Protein AF-I7B4G6-F1 (afdb_monomer_lite)

pLDDT: mean 86.79, std 15.41, range [40.34, 98.31]

Structure (mmCIF, N/CA/C/O backbone):
data_AF-I7B4G6-F1
#
_entry.id   AF-I7B4G6-F1
#
loop_
_atom_site.group_PDB
_atom_site.id
_atom_site.type_symbol
_atom_site.label_atom_id
_atom_site.label_alt_id
_atom_site.label_comp_id
_atom_site.label_asym_id
_atom_site.label_entity_id
_atom_site.label_seq_id
_atom_site.pdbx_PDB_ins_code
_atom_site.Cartn_x
_atom_site.Cartn_y
_atom_site.Cartn_z
_atom_site.occupancy
_atom_site.B_iso_or_equiv
_atom_site.auth_seq_id
_atom_site.auth_comp_id
_atom_site.auth_asym_id
_atom_site.auth_atom_id
_atom_site.pdbx_PDB_model_num
ATOM 1 N N . MET A 1 1 ? 43.834 -7.998 -25.496 1.00 51.09 1 MET A N 1
ATOM 2 C CA . MET A 1 1 ? 43.518 -8.932 -24.395 1.00 51.09 1 MET A CA 1
ATOM 3 C C . MET A 1 1 ? 42.014 -9.135 -24.392 1.00 51.09 1 MET A C 1
ATOM 5 O O . MET A 1 1 ? 41.287 -8.221 -24.027 1.00 51.09 1 MET A O 1
ATOM 9 N N . GLU A 1 2 ? 41.556 -10.266 -24.917 1.00 61.06 2 GLU A N 1
ATOM 10 C CA . GLU A 1 2 ? 40.135 -10.588 -25.064 1.00 61.06 2 GLU A CA 1
ATOM 11 C C . GLU A 1 2 ? 39.618 -11.137 -23.727 1.00 61.06 2 GLU A C 1
ATOM 13 O O . GLU A 1 2 ? 40.163 -12.101 -23.191 1.00 61.06 2 GLU A O 1
ATOM 18 N N . LYS A 1 3 ? 38.634 -10.467 -23.120 1.00 64.94 3 LYS A N 1
ATOM 19 C CA . LYS A 1 3 ? 38.059 -10.887 -21.835 1.00 64.94 3 LYS A CA 1
ATOM 20 C C . LYS A 1 3 ? 37.154 -12.093 -22.098 1.00 64.94 3 LYS A C 1
ATOM 22 O O . LYS A 1 3 ? 36.132 -11.941 -22.762 1.00 64.94 3 LYS A O 1
ATOM 27 N N . SER A 1 4 ? 37.504 -13.270 -21.580 1.00 73.25 4 SER A N 1
ATOM 28 C CA . SER A 1 4 ? 36.611 -14.429 -21.618 1.00 73.25 4 SER A CA 1
ATOM 29 C C . SER A 1 4 ? 35.365 -14.129 -20.777 1.00 73.25 4 SER A C 1
ATOM 31 O O . SER A 1 4 ? 35.434 -13.913 -19.567 1.00 73.25 4 SER A O 1
ATOM 33 N N . VAL A 1 5 ? 34.206 -14.050 -21.427 1.00 81.75 5 VAL A N 1
ATOM 34 C CA . VAL A 1 5 ? 32.925 -13.845 -20.742 1.00 81.75 5 VAL A CA 1
ATOM 35 C C . VAL A 1 5 ? 32.330 -15.215 -20.427 1.00 81.75 5 VAL A C 1
ATOM 37 O O . VAL A 1 5 ? 31.981 -15.975 -21.330 1.00 81.75 5 VAL A O 1
ATOM 40 N N . HIS A 1 6 ? 32.218 -15.544 -19.140 1.00 86.00 6 HIS A N 1
ATOM 41 C CA . HIS A 1 6 ? 31.545 -16.763 -18.689 1.00 86.00 6 HIS A CA 1
ATOM 42 C C . HIS A 1 6 ? 30.027 -16.667 -18.905 1.00 86.00 6 HIS A C 1
ATOM 44 O O . HIS A 1 6 ? 29.426 -15.613 -18.695 1.00 86.00 6 HIS A O 1
ATOM 50 N N . ARG A 1 7 ? 29.394 -17.779 -19.304 1.00 89.62 7 ARG A N 1
ATOM 51 C CA . ARG A 1 7 ? 27.935 -17.850 -19.489 1.00 89.62 7 ARG A CA 1
ATOM 52 C C . ARG A 1 7 ? 27.242 -18.113 -18.142 1.00 89.62 7 ARG A C 1
ATOM 54 O O . ARG A 1 7 ? 27.742 -18.939 -17.378 1.00 89.62 7 ARG A O 1
ATOM 61 N N . PRO A 1 8 ? 26.107 -17.451 -17.845 1.00 92.31 8 PRO A N 1
ATOM 62 C CA . PRO A 1 8 ? 25.358 -17.704 -16.616 1.00 92.31 8 PRO A CA 1
ATOM 63 C C . PRO A 1 8 ? 24.812 -19.139 -16.584 1.00 92.31 8 PRO A C 1
ATOM 65 O O . PRO A 1 8 ? 24.354 -19.654 -17.603 1.00 92.31 8 PRO A O 1
ATOM 68 N N . THR A 1 9 ? 24.836 -19.769 -15.406 1.00 95.12 9 THR A N 1
ATOM 69 C CA . THR A 1 9 ? 24.284 -21.120 -15.177 1.00 95.12 9 THR A CA 1
ATOM 70 C C . THR A 1 9 ? 22.764 -21.121 -15.011 1.00 95.12 9 THR A C 1
ATOM 72 O O . THR A 1 9 ? 22.124 -22.143 -15.236 1.00 95.12 9 THR A O 1
ATOM 75 N N . ALA A 1 10 ? 22.182 -19.978 -14.641 1.00 93.50 10 ALA A N 1
ATOM 76 C CA . ALA A 1 10 ? 20.747 -19.742 -14.568 1.00 93.50 10 ALA A CA 1
ATOM 77 C C . ALA A 1 10 ? 20.450 -18.241 -14.697 1.00 93.50 10 ALA A C 1
ATOM 79 O O . ALA A 1 10 ? 21.280 -17.400 -14.348 1.00 93.50 10 ALA A O 1
ATOM 80 N N . TRP A 1 11 ? 19.253 -17.903 -15.171 1.00 92.44 11 TRP A N 1
ATOM 81 C CA . TRP A 1 11 ? 18.746 -16.533 -15.209 1.00 92.44 11 TRP A CA 1
ATOM 82 C C . TRP A 1 11 ? 17.232 -16.520 -15.012 1.00 92.44 11 TRP A C 1
ATOM 84 O O . TRP A 1 11 ? 16.536 -17.489 -15.311 1.00 92.44 11 TRP A O 1
ATOM 94 N N . HIS A 1 12 ? 16.718 -15.392 -14.533 1.00 91.69 12 HIS A N 1
ATOM 95 C CA . HIS A 1 12 ? 15.291 -15.119 -14.486 1.00 91.69 12 HIS A CA 1
ATOM 96 C C . HIS A 1 12 ? 15.057 -13.674 -14.916 1.00 91.69 12 HIS A C 1
ATOM 98 O O . HIS A 1 12 ? 15.711 -12.761 -14.413 1.00 91.69 12 HIS A O 1
ATOM 104 N N . VAL A 1 13 ? 14.134 -13.473 -15.854 1.00 93.06 13 VAL A N 1
ATOM 105 C CA . VAL A 1 13 ? 13.747 -12.150 -16.346 1.00 93.06 13 VAL A CA 1
ATOM 106 C C . VAL A 1 13 ? 12.333 -11.886 -15.867 1.00 93.06 13 VAL A C 1
ATOM 108 O O . VAL A 1 13 ? 11.425 -12.681 -16.099 1.00 93.06 13 VAL A O 1
ATOM 111 N N . THR A 1 14 ? 12.159 -10.779 -15.155 1.00 90.81 14 THR A N 1
ATOM 112 C CA . THR A 1 14 ? 10.849 -10.391 -14.636 1.00 90.81 14 THR A CA 1
ATOM 113 C C . THR A 1 14 ? 10.083 -9.591 -15.682 1.00 90.81 14 THR A C 1
ATOM 115 O O . THR A 1 14 ? 10.662 -8.802 -16.425 1.00 90.81 14 THR A O 1
ATOM 118 N N . HIS A 1 15 ? 8.765 -9.772 -15.712 1.00 92.62 15 HIS A N 1
ATOM 119 C CA . HIS A 1 15 ? 7.858 -9.053 -16.606 1.00 92.62 15 HIS A CA 1
ATOM 120 C C . HIS A 1 15 ? 6.761 -8.357 -15.794 1.00 92.62 15 HIS A C 1
ATOM 122 O O . HIS A 1 15 ? 5.574 -8.601 -15.987 1.00 92.62 15 HIS A O 1
ATOM 128 N N . TRP A 1 16 ? 7.163 -7.498 -14.850 1.00 93.00 16 TRP A N 1
ATOM 129 C CA . TRP A 1 16 ? 6.249 -6.816 -13.921 1.00 93.00 16 TRP A CA 1
ATOM 130 C C . TRP A 1 16 ? 5.126 -6.039 -14.614 1.00 93.00 16 TRP A C 1
ATOM 132 O O . TRP A 1 16 ? 4.006 -6.012 -14.111 1.00 9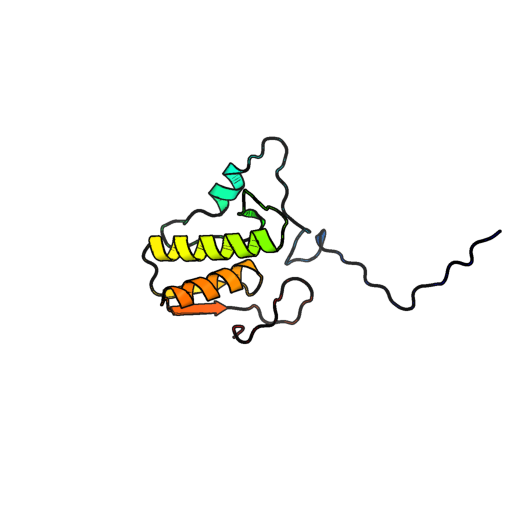3.00 16 TRP A O 1
ATOM 142 N N . SER A 1 17 ? 5.410 -5.445 -15.776 1.00 94.38 17 SER A N 1
ATOM 143 C CA . SER A 1 17 ? 4.437 -4.703 -16.588 1.00 94.38 17 SER A CA 1
ATOM 144 C C . SER A 1 17 ? 3.300 -5.573 -17.126 1.00 94.38 17 SER A C 1
ATOM 146 O O . SER A 1 17 ? 2.195 -5.078 -17.312 1.00 94.38 17 SER A O 1
ATOM 148 N N . CYS A 1 18 ? 3.560 -6.857 -17.374 1.00 92.50 18 CYS A N 1
ATOM 149 C CA . CYS A 1 18 ? 2.579 -7.805 -17.903 1.00 92.50 18 CYS A CA 1
ATOM 150 C C . CYS A 1 18 ? 2.038 -8.750 -16.826 1.00 92.50 18 CYS A C 1
ATOM 152 O O . CYS A 1 18 ? 1.179 -9.581 -17.114 1.00 92.50 18 CYS A O 1
ATOM 154 N N . ASP A 1 19 ? 2.532 -8.648 -15.591 1.00 89.06 19 ASP A N 1
ATOM 155 C CA . ASP A 1 19 ? 2.007 -9.432 -14.486 1.00 89.06 19 ASP A CA 1
ATOM 156 C C . ASP A 1 19 ? 0.624 -8.891 -14.083 1.00 89.06 19 ASP A C 1
ATOM 158 O O . ASP A 1 19 ? 0.533 -7.740 -13.643 1.00 89.06 19 ASP A O 1
ATOM 162 N N . PRO A 1 20 ? -0.452 -9.696 -14.165 1.00 89.12 20 PRO A N 1
ATOM 163 C CA . PRO A 1 20 ? -1.820 -9.233 -13.923 1.00 89.12 20 PRO A CA 1
ATOM 164 C C . PRO A 1 20 ? -2.080 -8.745 -12.489 1.00 89.12 20 PRO A C 1
ATOM 166 O O . PRO A 1 20 ? -3.133 -8.173 -12.222 1.00 89.12 20 PRO A O 1
ATOM 169 N N . PHE A 1 21 ? -1.150 -8.964 -11.553 1.00 84.56 21 PHE A N 1
ATOM 170 C CA . PHE A 1 21 ? -1.281 -8.556 -10.150 1.00 84.56 21 PHE A CA 1
ATOM 171 C C . PHE A 1 21 ? -0.325 -7.441 -9.740 1.00 84.56 21 PHE A C 1
ATOM 173 O O . PHE A 1 21 ? -0.342 -7.031 -8.580 1.00 84.56 21 PHE A O 1
ATOM 180 N N . SER A 1 22 ? 0.522 -6.981 -10.657 1.00 88.31 22 SER A N 1
ATOM 181 C CA . SER A 1 22 ?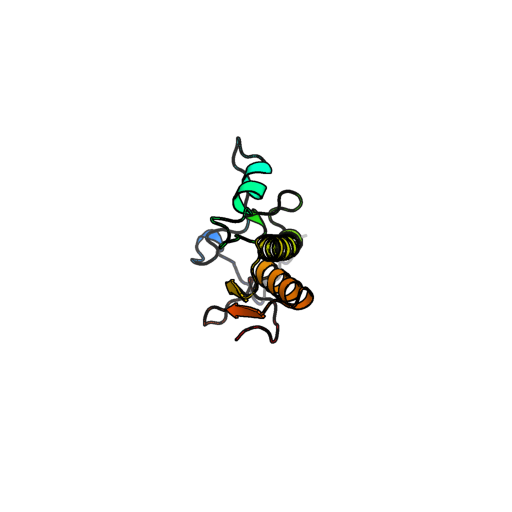 1.424 -5.854 -10.422 1.00 88.31 22 SER A CA 1
ATOM 182 C C . SER A 1 22 ? 1.215 -4.751 -11.453 1.00 88.31 22 SER A C 1
ATOM 184 O O . SER A 1 22 ? 1.221 -3.584 -11.076 1.00 88.31 22 SER A O 1
ATOM 186 N N . LEU A 1 23 ? 0.971 -5.110 -12.721 1.00 91.69 23 LEU A N 1
ATOM 187 C CA . LEU A 1 23 ? 0.702 -4.188 -13.833 1.00 91.69 23 LEU A CA 1
ATOM 188 C C . LEU A 1 23 ? 1.767 -3.082 -13.981 1.00 91.69 23 LEU A C 1
ATOM 190 O O . LEU A 1 23 ? 1.508 -2.010 -14.522 1.00 91.69 23 LEU A O 1
ATOM 194 N N . GLY A 1 24 ? 2.973 -3.330 -13.471 1.00 93.56 24 GLY A N 1
ATOM 195 C CA . GLY A 1 24 ? 4.000 -2.326 -13.236 1.00 93.56 24 GLY A CA 1
ATOM 196 C C . GLY A 1 24 ? 4.913 -2.705 -12.071 1.00 93.56 24 GLY A C 1
ATOM 197 O O . GLY A 1 24 ? 4.687 -3.696 -11.378 1.00 93.56 24 GLY A O 1
ATOM 198 N N . ALA A 1 25 ? 5.979 -1.926 -11.880 1.00 92.31 25 ALA A N 1
ATOM 199 C CA . ALA A 1 25 ? 6.945 -2.151 -10.805 1.00 92.31 25 ALA A CA 1
ATOM 200 C C . ALA A 1 25 ? 6.592 -1.354 -9.539 1.00 92.31 25 ALA A C 1
ATOM 202 O O . ALA A 1 25 ? 6.405 -1.931 -8.471 1.00 92.31 25 ALA A O 1
ATOM 203 N N . TYR A 1 26 ? 6.494 -0.031 -9.662 1.00 94.06 26 TYR A N 1
ATOM 204 C CA . TYR A 1 26 ? 6.215 0.889 -8.562 1.00 94.06 26 TYR A CA 1
ATOM 205 C C . TYR A 1 26 ? 5.543 2.158 -9.082 1.00 94.06 26 TYR A C 1
ATOM 207 O O . TYR A 1 26 ? 5.655 2.502 -10.261 1.00 94.06 26 TYR A O 1
ATOM 215 N N . SER A 1 27 ? 4.842 2.859 -8.196 1.00 95.06 27 SER A N 1
ATOM 216 C CA . SER A 1 27 ? 4.151 4.092 -8.538 1.00 95.06 27 SER A CA 1
ATOM 217 C C . SER A 1 27 ? 5.114 5.252 -8.804 1.00 95.06 27 SER A C 1
ATOM 219 O O . SER A 1 27 ? 6.135 5.432 -8.138 1.00 95.06 27 SER A O 1
ATOM 221 N N . ALA A 1 28 ? 4.722 6.117 -9.730 1.00 94.81 28 ALA A N 1
ATOM 222 C CA . ALA A 1 28 ? 5.358 7.401 -9.978 1.00 94.81 28 ALA A CA 1
ATOM 223 C C . ALA A 1 28 ? 4.277 8.479 -10.096 1.00 94.81 28 ALA A C 1
ATOM 225 O O . ALA A 1 28 ? 3.140 8.194 -10.472 1.00 94.81 28 ALA A O 1
ATOM 226 N N . LEU A 1 29 ? 4.629 9.720 -9.765 1.00 95.94 29 LEU A N 1
ATOM 227 C CA . LEU A 1 29 ? 3.769 10.855 -10.077 1.00 95.94 29 LEU A CA 1
ATOM 228 C C . LEU A 1 29 ? 4.010 11.252 -11.533 1.00 95.94 29 LEU A C 1
ATOM 230 O O . LEU A 1 29 ? 5.153 11.414 -11.954 1.00 95.94 29 LEU A O 1
ATOM 234 N N . LEU A 1 30 ? 2.927 11.405 -12.287 1.00 95.44 30 LEU A N 1
ATOM 235 C CA . LEU A 1 30 ? 2.975 11.976 -13.631 1.00 95.44 30 LEU A CA 1
ATOM 236 C C . LEU A 1 30 ? 3.235 13.492 -13.557 1.00 95.44 30 LEU A C 1
ATOM 238 O O . LEU A 1 30 ? 3.056 14.080 -12.485 1.00 95.44 30 LEU A O 1
ATOM 242 N N . PRO A 1 31 ? 3.624 14.150 -14.665 1.00 97.62 31 PRO A N 1
ATOM 243 C CA . PRO A 1 31 ? 3.692 15.609 -14.719 1.00 97.62 31 PRO A CA 1
ATOM 244 C C . PRO A 1 31 ? 2.401 16.258 -14.194 1.00 97.62 31 PRO A C 1
ATOM 246 O O . PRO A 1 31 ? 1.301 15.845 -14.554 1.00 97.62 31 PRO A O 1
ATOM 249 N N . GLY A 1 32 ? 2.537 17.242 -13.300 1.00 96.25 32 GLY A N 1
ATOM 250 C CA . GLY A 1 32 ? 1.410 17.860 -12.582 1.00 96.25 32 GLY A CA 1
ATOM 251 C C . GLY A 1 32 ? 0.942 17.100 -11.330 1.00 96.25 32 GLY A C 1
ATOM 252 O O . GLY A 1 32 ? 0.101 17.593 -10.582 1.00 96.25 32 GLY A O 1
ATOM 253 N N . GLY A 1 33 ? 1.491 15.916 -11.056 1.00 95.88 33 GLY A N 1
ATOM 254 C CA . GLY A 1 33 ? 1.243 15.166 -9.833 1.00 95.88 33 GLY A CA 1
ATOM 255 C C . GLY A 1 33 ? 1.951 15.770 -8.618 1.00 95.88 33 GLY A C 1
ATOM 256 O O . GLY A 1 33 ? 3.070 16.264 -8.720 1.00 95.88 33 GLY A O 1
ATOM 257 N N . SER A 1 34 ? 1.323 15.679 -7.444 1.00 97.00 34 SER A N 1
ATOM 258 C CA . SER A 1 34 ? 1.910 16.126 -6.179 1.00 97.00 34 SER A CA 1
ATOM 259 C C . SER A 1 34 ? 1.824 15.040 -5.099 1.00 97.00 34 SER A C 1
ATOM 261 O O . SER A 1 34 ? 0.993 14.129 -5.201 1.00 97.00 34 SER A O 1
ATOM 263 N N . PRO A 1 35 ? 2.631 15.134 -4.025 1.00 96.81 35 PRO A N 1
ATOM 264 C CA . PRO A 1 35 ? 2.513 14.238 -2.875 1.00 96.81 35 PRO A CA 1
ATOM 265 C C . PRO A 1 35 ? 1.112 14.230 -2.239 1.00 96.81 35 PRO A C 1
ATOM 267 O O . PRO A 1 35 ? 0.719 13.223 -1.655 1.00 96.81 35 PRO A O 1
ATOM 270 N N . LEU A 1 36 ? 0.318 15.297 -2.411 1.00 97.00 36 LEU A N 1
ATOM 271 C CA . LEU A 1 36 ? -1.064 15.350 -1.923 1.00 97.00 36 LEU A CA 1
ATOM 272 C C . LEU A 1 36 ? -1.959 14.292 -2.577 1.00 97.00 36 LEU A C 1
ATOM 274 O O . LEU A 1 36 ? -2.850 13.775 -1.913 1.00 97.00 36 LEU A O 1
ATOM 278 N N . HIS A 1 37 ? -1.706 13.912 -3.834 1.00 97.12 37 HIS A N 1
ATOM 279 C CA . HIS A 1 37 ? -2.459 12.836 -4.488 1.00 97.12 37 HIS A CA 1
ATOM 280 C C . HIS A 1 37 ? -2.233 11.482 -3.802 1.00 97.12 37 HIS A C 1
ATOM 282 O O . HIS A 1 37 ? -3.156 10.677 -3.703 1.00 97.12 37 HIS A O 1
ATOM 288 N N . ARG A 1 38 ? -1.025 11.249 -3.272 1.00 97.00 38 ARG A N 1
ATOM 289 C CA . ARG A 1 38 ? -0.698 10.041 -2.500 1.00 97.00 38 ARG A CA 1
ATOM 290 C C . ARG A 1 38 ? -1.431 10.046 -1.163 1.00 97.00 38 ARG A C 1
ATOM 292 O O . ARG A 1 38 ? -2.100 9.074 -0.826 1.00 97.00 38 ARG A O 1
ATOM 299 N N . SER A 1 39 ? -1.385 11.178 -0.458 1.00 96.12 39 SER A N 1
ATOM 300 C CA . SER A 1 39 ? -2.123 11.356 0.794 1.00 96.12 39 SER A CA 1
ATOM 301 C C . SER A 1 39 ? -3.632 11.188 0.603 1.00 96.12 39 SER A C 1
ATOM 303 O O . SER A 1 39 ? -4.274 10.548 1.432 1.00 96.12 39 SER A O 1
ATOM 305 N N . ALA A 1 40 ? -4.193 11.717 -0.490 1.00 96.38 40 ALA A N 1
ATOM 306 C CA . ALA A 1 40 ? -5.606 11.574 -0.831 1.00 96.38 40 ALA A CA 1
ATOM 307 C C . ALA A 1 40 ? -5.994 10.108 -1.074 1.00 96.38 40 ALA A C 1
ATOM 309 O O . ALA A 1 40 ? -7.001 9.651 -0.540 1.00 96.38 40 ALA A O 1
ATOM 310 N N . LEU A 1 41 ? -5.167 9.348 -1.803 1.00 96.19 41 LEU A N 1
ATOM 311 C CA . LEU A 1 41 ? -5.390 7.918 -2.041 1.00 96.19 41 LEU A CA 1
ATOM 312 C C . LEU A 1 41 ? -5.472 7.114 -0.732 1.00 96.19 41 LEU A C 1
ATOM 314 O O . LEU A 1 41 ? -6.246 6.166 -0.635 1.00 96.19 41 LEU A O 1
ATOM 318 N N . GLY A 1 42 ? -4.695 7.507 0.282 1.00 95.94 42 GLY A N 1
ATOM 319 C CA . GLY A 1 42 ? -4.665 6.852 1.588 1.00 95.94 42 GLY A CA 1
ATOM 320 C C . GLY A 1 42 ? -5.783 7.255 2.558 1.00 95.94 42 GLY A C 1
ATOM 321 O O . GLY A 1 42 ? -5.800 6.745 3.681 1.00 95.94 42 GLY A O 1
ATOM 322 N N . GLN A 1 43 ? -6.685 8.172 2.195 1.00 95.69 43 GLN A N 1
ATOM 323 C CA . GLN A 1 43 ? -7.748 8.637 3.093 1.00 95.69 43 GLN A CA 1
ATOM 324 C C . GLN A 1 43 ? -8.767 7.539 3.425 1.00 95.69 43 GLN A C 1
ATOM 326 O O . GLN A 1 43 ? -8.936 6.558 2.700 1.00 95.69 43 GLN A O 1
ATOM 331 N N . VAL A 1 44 ? -9.469 7.720 4.547 1.00 96.38 44 VAL A N 1
ATOM 332 C CA . VAL A 1 44 ? -10.574 6.839 4.932 1.00 96.38 44 VAL A CA 1
ATOM 333 C C . VAL A 1 44 ? -11.802 7.196 4.098 1.00 96.38 44 VAL A C 1
ATOM 335 O O . VAL A 1 44 ? -12.345 8.294 4.199 1.00 96.38 44 VAL A O 1
ATOM 338 N N . LEU A 1 45 ? -12.272 6.241 3.306 1.00 95.38 45 LEU A N 1
ATOM 339 C CA . LEU A 1 45 ? -13.448 6.363 2.458 1.00 95.38 45 LEU A CA 1
ATOM 340 C C . LEU A 1 45 ? -14.684 5.876 3.215 1.00 95.38 45 LEU A C 1
ATOM 342 O O . LEU A 1 45 ? -14.736 4.738 3.697 1.00 95.38 45 LEU A O 1
ATOM 346 N N . HIS A 1 46 ? -15.682 6.757 3.329 1.00 92.81 46 HIS A N 1
ATOM 347 C CA . HIS A 1 46 ? -16.976 6.497 3.978 1.00 92.81 46 HIS A CA 1
ATOM 348 C C . HIS A 1 46 ? -16.871 5.885 5.389 1.00 92.81 46 HIS A C 1
ATOM 350 O O . HIS A 1 46 ? -17.729 5.103 5.795 1.00 92.81 46 HIS A O 1
ATOM 356 N N . GLY A 1 47 ? -15.793 6.194 6.121 1.00 91.88 47 GLY A N 1
ATOM 357 C CA . GLY A 1 47 ? -15.534 5.651 7.459 1.00 91.88 47 GLY A CA 1
ATOM 358 C C . GLY A 1 47 ? -15.296 4.136 7.507 1.00 91.88 47 GLY A C 1
ATOM 359 O O . GLY A 1 47 ? -15.376 3.554 8.583 1.00 91.88 47 GLY A O 1
ATOM 360 N N . ARG A 1 48 ? -15.070 3.469 6.364 1.00 93.25 48 ARG A N 1
ATOM 361 C CA . ARG A 1 48 ? -15.058 1.994 6.283 1.00 93.25 48 ARG A CA 1
ATOM 362 C C . ARG A 1 48 ? -13.896 1.397 5.501 1.00 93.25 48 ARG A C 1
ATOM 364 O O . ARG A 1 48 ? -13.506 0.271 5.794 1.00 93.25 48 ARG A O 1
ATO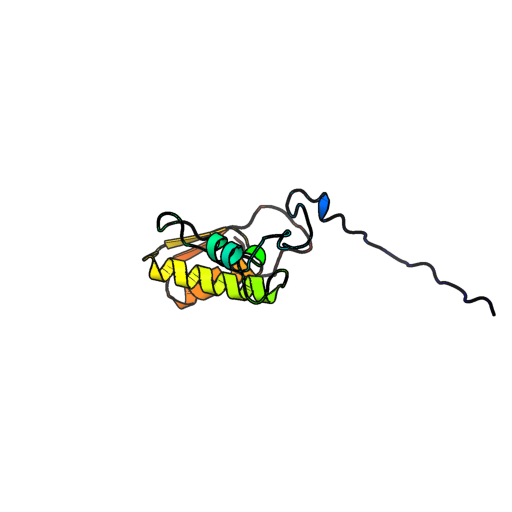M 371 N N . LEU A 1 49 ? -13.364 2.106 4.510 1.00 95.50 49 LEU A N 1
ATOM 372 C CA . LEU A 1 49 ? -12.308 1.598 3.636 1.00 95.50 49 LEU A CA 1
ATOM 373 C C . LEU A 1 49 ? -11.084 2.505 3.709 1.00 95.50 49 LEU A C 1
ATOM 375 O O . LEU A 1 49 ? -11.209 3.718 3.605 1.00 95.50 49 LEU A O 1
ATOM 379 N N . VAL A 1 50 ? -9.901 1.912 3.841 1.00 97.06 50 VAL A N 1
ATOM 380 C CA . VAL A 1 50 ? -8.622 2.621 3.754 1.00 97.06 50 VAL A CA 1
ATOM 381 C C . VAL A 1 50 ? -7.732 1.865 2.780 1.00 97.06 50 VAL A C 1
ATOM 383 O O . VAL A 1 50 ? -7.569 0.652 2.910 1.00 97.06 50 VAL A O 1
ATOM 386 N N . ILE A 1 51 ? -7.157 2.574 1.810 1.00 97.06 51 ILE A N 1
ATOM 387 C CA . ILE A 1 51 ? -6.157 2.010 0.900 1.00 97.06 51 ILE A CA 1
ATOM 388 C C . ILE A 1 51 ? -4.777 2.225 1.519 1.00 97.06 51 ILE A C 1
ATOM 390 O O . ILE A 1 51 ? -4.462 3.318 2.002 1.00 97.06 51 ILE A O 1
ATOM 394 N N . ALA A 1 52 ? -3.962 1.171 1.508 1.00 97.25 52 ALA A N 1
ATOM 395 C CA . ALA A 1 52 ? -2.612 1.195 2.048 1.00 97.25 52 ALA A CA 1
ATOM 396 C C . ALA A 1 52 ? -1.592 0.642 1.052 1.00 97.25 52 ALA A C 1
ATOM 398 O O . ALA A 1 52 ? -1.866 -0.330 0.346 1.00 97.25 52 ALA A O 1
ATOM 399 N N . GLY A 1 53 ? -0.397 1.226 1.027 1.00 97.12 53 GLY A N 1
ATOM 400 C CA . GLY A 1 53 ? 0.689 0.771 0.160 1.00 97.12 53 GLY A CA 1
ATOM 401 C C . GLY A 1 53 ? 1.708 1.855 -0.162 1.00 97.12 53 GLY A C 1
ATOM 402 O O . GLY A 1 53 ? 1.570 3.002 0.254 1.00 97.12 53 GLY A O 1
ATOM 403 N N . GLU A 1 54 ? 2.735 1.500 -0.941 1.00 97.12 54 GLU A N 1
ATOM 404 C CA . GLU A 1 54 ? 3.779 2.454 -1.359 1.00 97.12 54 GLU A CA 1
ATOM 405 C C . GLU A 1 54 ? 3.189 3.667 -2.092 1.00 97.12 54 GLU A C 1
ATOM 407 O O . GLU A 1 54 ? 3.634 4.794 -1.884 1.00 97.12 54 GLU A O 1
ATOM 412 N N . ALA A 1 55 ? 2.118 3.450 -2.863 1.00 97.12 55 ALA A N 1
ATOM 413 C CA . ALA A 1 55 ? 1.469 4.499 -3.633 1.00 97.12 55 ALA A CA 1
ATOM 414 C C . ALA A 1 55 ? 0.837 5.591 -2.753 1.00 97.12 55 ALA A C 1
ATOM 416 O O . ALA A 1 55 ? 0.767 6.745 -3.177 1.00 97.12 55 ALA A O 1
ATOM 417 N N . CYS A 1 56 ? 0.434 5.249 -1.527 1.00 97.69 56 CYS A N 1
ATOM 418 C CA . CYS A 1 56 ? -0.184 6.165 -0.570 1.00 97.69 56 CYS A CA 1
ATOM 419 C C . CYS A 1 56 ? 0.845 6.941 0.272 1.00 97.69 56 CYS A C 1
ATOM 421 O O . CYS A 1 56 ? 0.506 7.963 0.869 1.00 97.69 56 CYS A O 1
ATOM 423 N N . ASN A 1 57 ? 2.110 6.502 0.311 1.00 97.12 57 ASN A N 1
ATOM 424 C CA . ASN A 1 57 ? 3.128 7.147 1.134 1.00 97.12 57 ASN A CA 1
ATOM 425 C C . ASN A 1 57 ? 3.732 8.366 0.421 1.00 97.12 57 ASN A C 1
ATOM 427 O O . ASN A 1 57 ? 4.472 8.236 -0.553 1.00 97.12 57 ASN A O 1
ATOM 431 N N . ALA A 1 58 ? 3.442 9.564 0.926 1.00 96.19 58 ALA A N 1
ATOM 432 C CA . ALA A 1 58 ? 3.959 10.811 0.368 1.00 96.19 58 ALA A CA 1
ATOM 433 C C . ALA A 1 58 ? 5.474 11.013 0.583 1.00 96.19 58 ALA A C 1
ATOM 435 O O . ALA A 1 58 ? 6.114 11.675 -0.230 1.00 96.19 58 ALA A O 1
ATOM 436 N N . SER A 1 59 ? 6.044 10.456 1.656 1.00 95.56 59 SER A N 1
ATOM 437 C CA . SER A 1 59 ? 7.442 10.684 2.059 1.00 95.56 59 SER A CA 1
ATOM 438 C C . SER A 1 59 ? 8.412 9.637 1.512 1.00 95.56 59 SER A C 1
ATOM 440 O O . SER A 1 59 ? 9.579 9.942 1.290 1.00 95.56 59 SER A O 1
ATOM 442 N N . ALA A 1 60 ? 7.938 8.412 1.294 1.00 96.25 60 ALA A N 1
ATOM 443 C CA . ALA A 1 60 ? 8.726 7.290 0.791 1.00 96.25 60 ALA A CA 1
ATOM 444 C C . ALA A 1 60 ? 7.949 6.487 -0.274 1.00 96.25 60 ALA A C 1
ATOM 446 O O . ALA A 1 60 ? 7.678 5.298 -0.079 1.00 96.25 60 ALA A O 1
ATOM 447 N N . PRO A 1 61 ? 7.539 7.116 -1.390 1.00 95.75 61 PRO A N 1
ATOM 448 C CA . PRO A 1 61 ? 6.867 6.403 -2.471 1.00 95.75 61 PRO A CA 1
ATOM 449 C C . PRO A 1 61 ? 7.807 5.394 -3.140 1.00 95.75 61 PRO A C 1
ATOM 451 O O . PRO A 1 61 ? 9.024 5.549 -3.080 1.00 95.75 61 PRO A O 1
ATOM 454 N N . ALA A 1 62 ? 7.256 4.373 -3.799 1.00 95.50 62 ALA A N 1
ATOM 455 C CA . ALA A 1 62 ? 7.987 3.302 -4.487 1.00 95.50 62 ALA A CA 1
ATOM 456 C C . ALA A 1 62 ? 8.899 2.433 -3.595 1.00 95.50 62 ALA A C 1
ATOM 458 O O . ALA A 1 62 ? 9.581 1.536 -4.089 1.00 95.50 62 ALA A O 1
ATOM 459 N N . MET A 1 63 ? 8.908 2.659 -2.278 1.00 95.69 63 MET A N 1
ATOM 460 C CA . MET A 1 63 ? 9.801 1.985 -1.338 1.00 95.69 63 MET A CA 1
ATOM 461 C C . MET A 1 63 ? 9.053 0.978 -0.462 1.00 95.69 63 MET A C 1
ATOM 463 O O . MET A 1 63 ? 7.956 1.239 0.036 1.00 95.69 63 MET A O 1
ATOM 467 N N . THR A 1 64 ? 9.700 -0.153 -0.174 1.00 95.12 64 THR A N 1
ATOM 468 C CA . THR A 1 64 ? 9.156 -1.200 0.708 1.00 95.12 64 THR A CA 1
ATOM 469 C C . THR A 1 64 ? 8.848 -0.682 2.114 1.00 95.12 64 THR A C 1
ATOM 471 O O . THR A 1 64 ? 7.786 -0.973 2.665 1.00 95.12 64 THR A O 1
ATOM 474 N N . HIS A 1 65 ? 9.743 0.124 2.698 1.00 96.38 65 HIS A N 1
ATOM 475 C CA . HIS A 1 65 ? 9.501 0.725 4.013 1.00 96.38 65 HIS A CA 1
ATOM 476 C C . HIS A 1 65 ? 8.392 1.788 3.961 1.00 96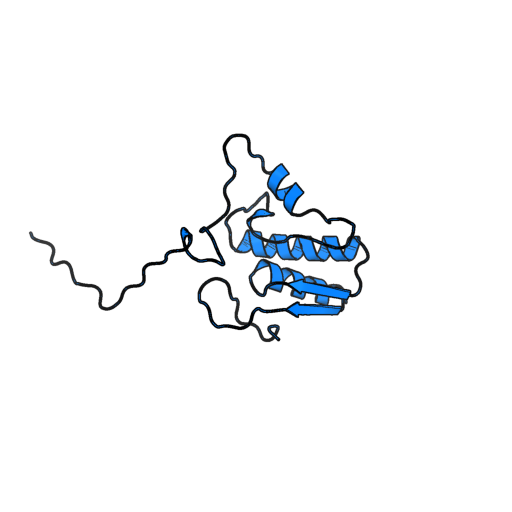.38 65 HIS A C 1
ATOM 478 O O . HIS A 1 65 ? 7.665 1.959 4.934 1.00 96.38 65 HIS A O 1
ATOM 484 N N . GLY A 1 66 ? 8.207 2.453 2.816 1.00 97.56 66 GLY A N 1
ATOM 485 C CA . GLY A 1 66 ? 7.077 3.345 2.579 1.00 97.56 66 GLY A CA 1
ATOM 486 C C . GLY A 1 66 ? 5.744 2.608 2.649 1.00 97.56 66 GLY A C 1
ATOM 487 O O . GLY A 1 66 ? 4.839 3.055 3.351 1.00 97.56 66 GLY A O 1
ATOM 488 N N . ALA A 1 67 ? 5.652 1.435 2.012 1.00 97.31 67 ALA A N 1
ATOM 489 C CA . ALA A 1 67 ? 4.483 0.562 2.118 1.00 97.31 67 ALA A CA 1
ATOM 490 C C . ALA A 1 67 ? 4.230 0.098 3.561 1.00 97.31 67 ALA A C 1
ATOM 492 O O . ALA A 1 67 ? 3.091 0.128 4.019 1.00 97.31 67 ALA A O 1
ATOM 493 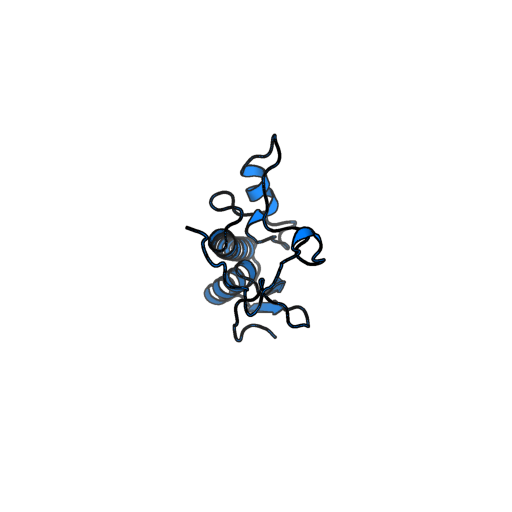N N . TRP A 1 68 ? 5.276 -0.307 4.289 1.00 97.31 68 TRP A N 1
ATOM 494 C CA . TRP A 1 68 ? 5.162 -0.688 5.701 1.00 97.31 68 TRP A CA 1
ATOM 495 C C . TRP A 1 68 ? 4.621 0.465 6.558 1.00 97.31 68 TRP A C 1
ATOM 497 O O . TRP A 1 68 ? 3.609 0.312 7.240 1.00 97.31 68 TRP A O 1
ATOM 507 N N . ASN A 1 69 ? 5.252 1.638 6.470 1.00 97.94 69 ASN A N 1
ATOM 508 C CA . ASN A 1 69 ? 4.856 2.828 7.222 1.00 97.94 69 ASN A CA 1
ATOM 509 C C . ASN A 1 69 ? 3.424 3.263 6.887 1.00 97.94 69 ASN A C 1
ATOM 511 O O . ASN A 1 69 ? 2.673 3.656 7.779 1.00 97.94 69 ASN A O 1
ATOM 515 N N . ASP A 1 70 ? 3.022 3.151 5.621 1.00 98.31 70 ASP A N 1
ATOM 516 C CA . ASP A 1 70 ? 1.658 3.464 5.205 1.00 98.31 70 ASP A CA 1
ATOM 517 C C . ASP A 1 70 ? 0.630 2.450 5.731 1.00 98.31 70 ASP A C 1
ATOM 519 O O . ASP A 1 70 ? -0.472 2.829 6.118 1.00 98.31 70 ASP A O 1
ATOM 523 N N . GLY A 1 71 ? 1.008 1.174 5.852 1.00 97.88 71 GLY A N 1
ATOM 524 C CA . GLY A 1 71 ? 0.202 0.165 6.538 1.00 97.88 71 GLY A CA 1
ATOM 525 C C . GLY A 1 71 ? -0.053 0.507 8.009 1.00 97.88 71 GLY A C 1
ATOM 526 O O . GLY A 1 71 ? -1.190 0.419 8.475 1.00 97.88 71 GLY A O 1
ATOM 527 N N . LEU A 1 72 ? 0.975 0.972 8.731 1.00 97.81 72 LEU A N 1
ATOM 528 C CA . LEU A 1 72 ? 0.815 1.458 10.109 1.00 97.81 72 LEU A CA 1
ATOM 529 C C . LEU A 1 72 ? -0.147 2.653 10.169 1.00 97.81 72 LEU A C 1
ATOM 531 O O . LEU A 1 72 ? -1.051 2.669 11.002 1.00 97.81 72 LEU A O 1
ATOM 535 N N . ARG A 1 73 ? 0.009 3.626 9.262 1.00 97.88 73 ARG A N 1
ATOM 536 C CA . ARG A 1 73 ? -0.897 4.781 9.143 1.00 97.88 73 ARG A CA 1
ATOM 537 C C . ARG A 1 73 ? -2.337 4.335 8.890 1.00 97.88 73 ARG A C 1
ATOM 539 O O . ARG A 1 73 ? -3.247 4.846 9.535 1.00 97.88 73 ARG A O 1
ATOM 546 N N . ALA A 1 74 ? -2.553 3.401 7.968 1.00 97.75 74 ALA A N 1
ATOM 547 C CA . ALA A 1 74 ? -3.884 2.918 7.626 1.00 97.75 74 ALA A CA 1
ATOM 548 C C . ALA A 1 74 ? -4.581 2.241 8.815 1.00 97.75 74 ALA A C 1
ATOM 550 O O . ALA A 1 74 ? -5.775 2.453 9.024 1.00 97.75 74 ALA A O 1
ATOM 551 N N . ALA A 1 75 ? -3.835 1.482 9.624 1.00 96.75 75 ALA A N 1
ATOM 552 C CA . ALA A 1 75 ? -4.349 0.903 10.860 1.00 96.75 75 ALA A CA 1
ATOM 553 C C . ALA A 1 75 ? -4.783 1.972 11.869 1.00 96.75 75 ALA A C 1
ATOM 555 O O . ALA A 1 75 ? -5.894 1.893 12.388 1.00 96.75 75 ALA A O 1
ATOM 556 N N . GLU A 1 76 ? -3.949 2.988 12.114 1.00 96.94 76 GLU A N 1
ATOM 557 C CA . GLU A 1 76 ? -4.323 4.095 13.008 1.00 96.94 76 GLU A CA 1
ATOM 558 C C . GLU A 1 76 ? -5.547 4.845 12.479 1.00 96.94 76 GLU A C 1
ATOM 560 O O . GLU A 1 76 ? -6.475 5.108 13.235 1.00 96.94 76 GLU A O 1
ATOM 565 N N . ALA A 1 77 ? -5.607 5.113 11.172 1.00 96.12 77 ALA A N 1
ATOM 566 C CA . ALA A 1 77 ? -6.747 5.786 10.558 1.00 96.12 77 ALA A CA 1
ATOM 567 C C . ALA A 1 77 ? -8.054 4.990 10.729 1.00 96.12 77 ALA A C 1
ATOM 569 O O . ALA A 1 77 ? -9.095 5.575 11.026 1.00 96.12 77 ALA A O 1
ATOM 570 N N . ALA A 1 78 ? -8.005 3.661 10.592 1.00 94.81 78 ALA A N 1
ATOM 571 C CA . ALA A 1 78 ? -9.156 2.793 10.831 1.00 94.81 78 ALA A CA 1
ATOM 572 C C . ALA A 1 78 ? -9.600 2.814 12.305 1.00 94.81 78 ALA A C 1
ATOM 574 O O . ALA A 1 78 ? -10.794 2.923 12.586 1.00 94.81 78 ALA A O 1
ATOM 575 N N . VAL A 1 79 ? -8.653 2.759 13.247 1.00 94.12 79 VAL A N 1
ATOM 576 C CA . VAL A 1 79 ? -8.946 2.831 14.689 1.00 94.12 79 VAL A CA 1
ATOM 577 C C . VAL A 1 79 ? -9.534 4.193 15.059 1.00 94.12 79 VAL A C 1
ATOM 579 O O . VAL A 1 79 ? -10.554 4.248 15.741 1.00 94.12 79 VAL A O 1
ATOM 582 N N . SER A 1 80 ? -8.960 5.291 14.560 1.00 94.38 80 SER A N 1
ATOM 583 C CA . SER A 1 80 ? -9.490 6.646 14.760 1.00 94.38 80 SER A CA 1
ATOM 584 C C . SER A 1 80 ? -10.882 6.836 14.152 1.00 94.38 80 SER A C 1
ATOM 586 O O . SER A 1 80 ? -11.670 7.616 14.677 1.00 94.38 80 SER A O 1
ATOM 588 N N . ALA A 1 81 ? -11.214 6.101 13.087 1.00 92.44 81 ALA A N 1
ATOM 589 C CA . ALA A 1 81 ? -12.559 6.065 12.513 1.00 92.44 81 ALA A CA 1
ATOM 590 C C . ALA A 1 81 ? -13.553 5.191 13.313 1.00 92.44 81 ALA A C 1
ATOM 592 O O . ALA A 1 81 ? -14.713 5.077 12.922 1.00 92.44 81 ALA A O 1
ATOM 593 N N . GLY A 1 82 ? -13.127 4.575 14.423 1.00 90.62 82 GLY A N 1
ATOM 594 C CA . GLY A 1 82 ? -13.976 3.764 15.301 1.00 90.62 82 GLY A CA 1
ATOM 595 C C . GLY A 1 82 ? -14.098 2.294 14.893 1.00 90.62 82 GLY A C 1
ATOM 596 O O . GLY A 1 82 ? -15.017 1.604 15.340 1.00 90.62 82 GLY A O 1
ATOM 597 N N . ALA A 1 83 ? -13.204 1.784 14.040 1.00 89.38 83 ALA A N 1
ATOM 598 C CA . ALA A 1 83 ? -13.254 0.390 13.620 1.00 89.38 83 ALA A CA 1
ATOM 599 C C . ALA A 1 83 ? -12.836 -0.559 14.761 1.00 89.38 83 ALA A C 1
ATOM 601 O O . ALA A 1 83 ? -11.710 -0.511 15.244 1.00 89.38 83 ALA A O 1
ATOM 602 N N . SER A 1 84 ? -13.734 -1.464 15.161 1.00 84.56 84 SER A N 1
ATOM 603 C CA . SER A 1 84 ? -13.479 -2.499 16.183 1.00 84.56 84 SER A CA 1
ATOM 604 C C . SER A 1 84 ? -13.193 -3.887 15.591 1.00 84.56 84 SER A C 1
ATOM 606 O O . SER A 1 84 ? -12.533 -4.728 16.209 1.00 84.56 84 SER A O 1
ATOM 608 N N . LYS A 1 85 ? -13.673 -4.131 14.367 1.00 91.25 85 LYS A N 1
ATOM 609 C CA . LYS A 1 85 ? -13.431 -5.342 13.574 1.00 91.25 85 LYS A CA 1
ATOM 610 C C . LYS A 1 85 ? -12.939 -4.923 12.201 1.00 91.25 85 LYS A C 1
ATOM 612 O O . LYS A 1 85 ? -13.648 -4.217 11.488 1.00 91.25 85 LYS A O 1
ATOM 617 N N . VAL A 1 86 ? -11.744 -5.368 11.834 1.00 93.44 86 VAL A N 1
ATOM 618 C CA . VAL A 1 86 ? -11.087 -4.950 10.595 1.00 93.44 86 VAL A CA 1
ATOM 619 C C . VAL A 1 86 ? -10.683 -6.174 9.787 1.00 93.44 86 VAL A C 1
ATOM 621 O O . VAL A 1 86 ? -10.097 -7.129 10.297 1.00 93.44 86 VAL A O 1
ATOM 624 N N . ILE A 1 87 ? -10.995 -6.142 8.497 1.00 93.94 87 ILE 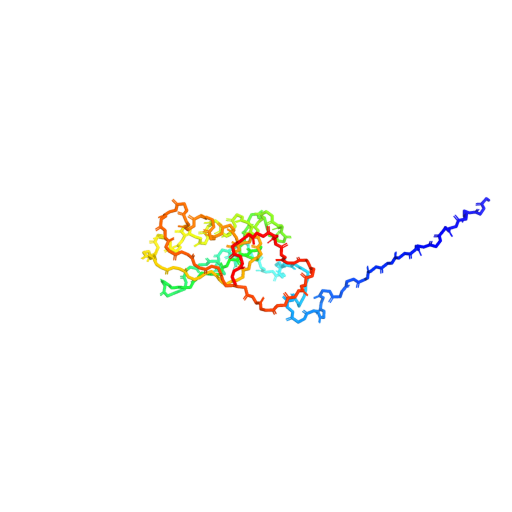A N 1
ATOM 625 C CA . ILE A 1 87 ? -10.484 -7.112 7.534 1.00 93.94 87 ILE A CA 1
ATOM 626 C C . ILE A 1 87 ? -9.337 -6.438 6.795 1.00 93.94 87 ILE A C 1
ATOM 628 O O . ILE A 1 87 ? -9.516 -5.376 6.205 1.00 93.94 87 ILE A O 1
ATOM 632 N N . VAL A 1 88 ? -8.164 -7.064 6.827 1.00 93.75 88 VAL A N 1
ATOM 633 C CA . VAL A 1 88 ? -7.004 -6.614 6.059 1.00 93.75 88 VAL A CA 1
ATOM 634 C C . VAL A 1 88 ? -6.894 -7.492 4.823 1.00 93.75 88 VAL A C 1
ATOM 636 O O . VAL A 1 88 ? -6.690 -8.700 4.930 1.00 93.75 88 VAL A O 1
ATOM 639 N N . ILE A 1 89 ? -7.033 -6.892 3.644 1.00 91.69 89 ILE A N 1
ATOM 640 C CA . ILE A 1 89 ? -6.931 -7.603 2.369 1.00 91.69 89 ILE A CA 1
ATOM 641 C C . ILE A 1 89 ? -5.516 -7.408 1.819 1.00 91.69 89 ILE A C 1
ATOM 643 O O . ILE A 1 89 ? -5.116 -6.289 1.506 1.00 91.69 89 ILE A O 1
ATOM 647 N N . GLY A 1 90 ? -4.768 -8.507 1.693 1.00 86.44 90 GLY A N 1
ATOM 648 C CA . GLY A 1 90 ? -3.383 -8.508 1.217 1.00 86.44 90 GLY A CA 1
ATOM 649 C C . GLY A 1 90 ? -2.365 -8.765 2.332 1.00 86.44 90 GLY A C 1
ATOM 650 O O . GLY A 1 90 ? -2.411 -8.160 3.398 1.00 86.44 90 GLY A O 1
ATOM 651 N N . ALA A 1 91 ? -1.413 -9.664 2.067 1.00 84.38 91 ALA A N 1
ATOM 652 C CA . ALA A 1 91 ? -0.377 -10.101 3.015 1.00 84.38 91 ALA A CA 1
ATOM 653 C C . ALA A 1 91 ? 1.042 -9.662 2.589 1.00 84.38 91 ALA A C 1
ATOM 655 O O . ALA A 1 91 ? 2.009 -10.404 2.761 1.00 84.38 91 ALA A O 1
ATOM 656 N N . GLY A 1 92 ? 1.145 -8.481 1.971 1.00 87.38 92 GLY A N 1
ATOM 657 C CA . GLY A 1 92 ? 2.419 -7.807 1.689 1.00 87.38 92 GLY A CA 1
ATOM 658 C C . GLY A 1 92 ? 2.852 -6.888 2.838 1.00 87.38 92 GLY A C 1
ATOM 659 O O . GLY A 1 92 ? 2.232 -6.885 3.900 1.00 87.38 92 GLY A O 1
ATOM 660 N N . CYS A 1 93 ? 3.882 -6.059 2.623 1.00 92.12 93 CYS A N 1
ATOM 661 C CA . CYS A 1 93 ? 4.448 -5.182 3.661 1.00 92.12 93 CYS A CA 1
ATOM 662 C C . CYS A 1 93 ? 3.412 -4.264 4.330 1.00 92.12 93 CYS A C 1
ATOM 664 O O . CYS A 1 93 ? 3.357 -4.221 5.554 1.00 92.12 93 CYS A O 1
ATOM 666 N N . ALA A 1 94 ? 2.564 -3.583 3.553 1.00 95.50 94 ALA A N 1
ATOM 667 C CA . ALA A 1 94 ? 1.530 -2.701 4.101 1.00 95.50 94 ALA A CA 1
ATOM 668 C C . ALA A 1 94 ? 0.458 -3.472 4.885 1.00 95.50 94 ALA A C 1
ATOM 670 O O . ALA A 1 94 ? 0.092 -3.083 5.990 1.00 95.50 94 ALA A O 1
ATOM 671 N N . GLY A 1 95 ? -0.018 -4.594 4.338 1.00 93.94 95 GLY A N 1
ATOM 672 C CA . GLY A 1 95 ? -1.048 -5.411 4.977 1.00 93.94 95 GLY A CA 1
ATOM 673 C C . GLY A 1 95 ? -0.578 -6.026 6.295 1.00 93.94 95 GLY A C 1
ATOM 674 O O . GLY A 1 95 ? -1.281 -5.933 7.298 1.00 93.94 95 GLY A O 1
ATOM 675 N N . LEU A 1 96 ? 0.637 -6.585 6.338 1.00 92.25 96 LEU A N 1
ATOM 676 C CA . LEU A 1 96 ? 1.188 -7.110 7.590 1.00 92.25 96 LEU A CA 1
ATOM 677 C C . LEU A 1 96 ? 1.434 -6.010 8.622 1.00 92.25 96 LEU A C 1
ATOM 679 O O . LEU A 1 96 ? 1.100 -6.211 9.786 1.00 92.25 96 LEU A O 1
ATOM 683 N N . ALA A 1 97 ? 1.960 -4.854 8.208 1.00 95.56 97 ALA A N 1
ATOM 684 C CA . ALA A 1 97 ? 2.139 -3.716 9.105 1.00 95.56 97 ALA A CA 1
ATOM 685 C C . ALA A 1 97 ? 0.798 -3.257 9.696 1.00 95.56 97 ALA A C 1
ATOM 687 O O . ALA A 1 97 ? 0.675 -3.079 10.908 1.00 95.56 97 ALA A O 1
ATOM 688 N N . ALA A 1 98 ? -0.233 -3.139 8.853 1.00 96.31 98 ALA A N 1
ATOM 689 C CA . ALA A 1 98 ? -1.572 -2.770 9.288 1.00 96.31 98 ALA A CA 1
ATOM 690 C C . ALA A 1 98 ? -2.141 -3.797 10.276 1.00 96.31 98 ALA A C 1
ATOM 692 O O . ALA A 1 98 ? -2.614 -3.433 11.349 1.00 96.31 98 ALA A O 1
ATOM 693 N N . ALA A 1 99 ? -2.055 -5.089 9.957 1.00 93.44 99 ALA A N 1
ATOM 694 C CA . ALA A 1 99 ? -2.552 -6.152 10.823 1.00 93.44 99 ALA A CA 1
ATOM 695 C C . ALA A 1 99 ? -1.812 -6.220 12.162 1.00 93.44 99 ALA A C 1
ATOM 697 O O . ALA A 1 99 ? -2.448 -6.397 13.202 1.00 93.44 99 ALA A O 1
ATOM 698 N N . GLN A 1 100 ? -0.489 -6.040 12.149 1.00 92.94 100 GLN A N 1
ATOM 699 C CA . GLN A 1 100 ? 0.309 -5.944 13.365 1.00 92.94 100 GLN A CA 1
ATOM 700 C C . GLN A 1 100 ? -0.181 -4.781 14.233 1.00 92.94 100 GLN A C 1
ATOM 702 O O . GLN A 1 100 ? -0.513 -4.990 15.399 1.00 92.94 100 GLN A O 1
ATOM 707 N N . ARG A 1 101 ? -0.306 -3.579 13.661 1.00 95.75 101 ARG A N 1
ATOM 708 C CA . ARG A 1 101 ? -0.734 -2.398 14.416 1.00 95.75 101 ARG A CA 1
ATOM 709 C C . ARG A 1 101 ? -2.170 -2.511 14.930 1.00 95.75 101 ARG A C 1
ATOM 711 O O . ARG A 1 101 ? -2.443 -2.147 16.069 1.00 95.75 101 ARG A O 1
ATOM 718 N N . LEU A 1 102 ? -3.091 -3.055 14.138 1.00 94.25 102 LEU A N 1
ATOM 719 C CA . LEU A 1 102 ? -4.475 -3.280 14.568 1.00 94.25 102 LEU A CA 1
ATOM 720 C C . LEU A 1 102 ? -4.547 -4.214 15.782 1.00 94.25 102 LEU A C 1
ATOM 722 O O . LEU A 1 102 ? -5.314 -3.957 16.708 1.00 94.25 102 LEU A O 1
ATOM 726 N N . ARG A 1 103 ? -3.712 -5.261 15.815 1.00 90.19 103 ARG A N 1
ATOM 727 C CA . ARG A 1 103 ? -3.600 -6.154 16.978 1.00 90.19 103 ARG A CA 1
ATOM 728 C C . ARG A 1 103 ? -3.021 -5.447 18.199 1.00 90.19 103 ARG A C 1
ATOM 730 O O . ARG A 1 103 ? -3.546 -5.636 19.289 1.00 90.19 103 ARG A O 1
ATOM 737 N N . GLU A 1 104 ? -1.980 -4.630 18.027 1.00 92.62 104 GLU A N 1
ATOM 738 C CA . GLU A 1 104 ? -1.408 -3.806 19.108 1.00 92.62 104 GLU A CA 1
ATOM 739 C C . GLU A 1 104 ? -2.462 -2.862 19.716 1.00 92.62 104 GLU A C 1
ATOM 741 O O . GLU A 1 104 ? -2.455 -2.610 20.918 1.00 92.62 104 GLU A O 1
ATOM 746 N N . ARG A 1 105 ? -3.413 -2.384 18.902 1.00 92.00 105 ARG A N 1
ATOM 747 C CA . ARG A 1 105 ? -4.558 -1.562 19.328 1.00 92.00 105 ARG A CA 1
ATOM 748 C C . ARG A 1 105 ? -5.755 -2.370 19.854 1.00 92.00 105 ARG A C 1
ATOM 750 O O . ARG A 1 105 ? -6.789 -1.782 20.149 1.00 92.00 105 ARG A O 1
ATOM 757 N N . GLY A 1 106 ? -5.649 -3.696 19.957 1.00 87.62 106 GLY A N 1
ATOM 758 C CA . GLY A 1 106 ? -6.718 -4.563 20.466 1.00 87.62 106 GLY A CA 1
ATOM 759 C C . GLY A 1 106 ? -7.886 -4.793 19.498 1.00 87.62 106 GLY A C 1
ATOM 760 O O . GLY A 1 106 ? -8.923 -5.311 19.906 1.00 87.62 106 GLY A O 1
ATOM 761 N N . SER A 1 107 ? -7.746 -4.429 18.219 1.00 85.00 107 SER A N 1
ATOM 762 C CA . SER A 1 107 ? -8.773 -4.678 17.201 1.00 85.00 107 SER A CA 1
ATOM 763 C C . SER A 1 107 ? -8.755 -6.133 16.733 1.00 85.00 107 SER A C 1
ATOM 765 O O . SER A 1 107 ? -7.695 -6.745 16.572 1.00 85.00 107 SER A O 1
ATOM 767 N N . ILE A 1 108 ? -9.932 -6.689 16.429 1.00 79.50 108 ILE A N 1
ATOM 768 C CA . ILE A 1 108 ? -10.024 -8.014 15.806 1.00 79.50 108 ILE A CA 1
ATOM 769 C C . ILE A 1 108 ? -9.668 -7.857 14.326 1.00 79.50 108 ILE A C 1
ATOM 771 O O . ILE A 1 108 ? -10.499 -7.425 13.525 1.00 79.50 108 ILE A O 1
ATOM 775 N N . ALA A 1 109 ? -8.427 -8.197 13.976 1.00 78.50 109 ALA A N 1
ATOM 776 C CA . ALA A 1 109 ? -7.918 -8.141 12.611 1.00 78.50 109 ALA A CA 1
ATOM 777 C C . ALA A 1 109 ? -7.811 -9.544 12.000 1.00 78.50 109 ALA A C 1
ATOM 779 O O . ALA A 1 109 ? -7.165 -10.428 12.567 1.00 78.50 109 ALA A O 1
ATOM 780 N N . ARG A 1 110 ? -8.402 -9.742 10.816 1.00 80.94 110 ARG A N 1
ATOM 781 C CA . ARG A 1 110 ? -8.166 -10.939 9.993 1.00 80.94 110 ARG A CA 1
ATOM 782 C C . ARG A 1 110 ? -7.481 -10.530 8.696 1.00 80.94 110 ARG A C 1
ATOM 784 O O . ARG A 1 110 ? -8.068 -9.802 7.897 1.00 80.94 110 ARG A O 1
ATOM 791 N N . CYS A 1 111 ? -6.257 -11.010 8.495 1.00 75.25 111 CYS A N 1
ATOM 792 C CA . CYS A 1 111 ? -5.567 -10.896 7.217 1.00 75.25 111 CYS A CA 1
ATOM 793 C C . CYS A 1 111 ? -6.096 -11.959 6.266 1.00 75.25 111 CYS A C 1
ATOM 795 O O . CYS A 1 111 ? -6.035 -13.145 6.574 1.00 75.25 111 CYS A O 1
ATOM 797 N N . TRP A 1 112 ? -6.594 -11.529 5.115 1.00 73.94 112 TRP A N 1
ATOM 798 C CA . TRP A 1 112 ? -6.979 -12.422 4.036 1.00 73.94 112 TRP A CA 1
ATOM 799 C C . TRP A 1 112 ? -5.881 -12.443 2.990 1.00 73.94 112 TRP A C 1
ATOM 801 O O . TRP A 1 112 ? -5.447 -11.396 2.488 1.00 73.94 112 TRP A O 1
ATOM 811 N N . ARG A 1 113 ? -5.440 -13.654 2.651 1.00 65.81 113 ARG A N 1
ATOM 812 C CA . ARG A 1 113 ? -4.534 -13.884 1.537 1.00 65.81 113 ARG A CA 1
ATOM 813 C C . ARG A 1 113 ? -5.316 -14.403 0.337 1.00 65.81 113 ARG A C 1
ATOM 815 O O . ARG A 1 113 ? -6.321 -15.094 0.448 1.00 65.81 113 ARG A O 1
ATOM 822 N N . ARG A 1 114 ? -4.799 -14.100 -0.845 1.00 63.84 114 ARG A N 1
ATOM 823 C CA . ARG A 1 114 ? -5.154 -14.830 -2.052 1.00 63.84 114 ARG A CA 1
ATOM 824 C C . ARG A 1 114 ? -4.599 -16.265 -2.026 1.00 63.84 114 ARG A C 1
ATOM 826 O O . ARG A 1 114 ? -3.461 -16.485 -1.622 1.00 63.84 114 ARG A O 1
ATOM 833 N N . VAL A 1 115 ? -5.359 -17.206 -2.579 1.00 54.97 115 VAL A N 1
ATOM 834 C CA . VAL A 1 115 ? -4.905 -18.575 -2.868 1.00 54.97 115 VAL A CA 1
ATOM 835 C C . VAL A 1 115 ? -3.828 -18.578 -3.973 1.00 54.97 115 VAL A C 1
ATOM 837 O O . VAL A 1 115 ? -4.068 -18.062 -5.067 1.00 54.97 115 VAL A O 1
ATOM 840 N N . GLY A 1 116 ? -2.648 -19.152 -3.692 1.00 56.56 116 GLY A N 1
ATOM 841 C CA . GLY A 1 116 ? -1.568 -19.400 -4.667 1.00 56.56 116 GLY A CA 1
ATOM 842 C C . GLY A 1 116 ? -0.151 -19.009 -4.205 1.00 56.56 116 GLY A C 1
ATOM 843 O O . GLY A 1 116 ? 0.029 -18.170 -3.319 1.00 56.56 116 GLY A O 1
ATOM 844 N N . GLU A 1 117 ? 0.877 -19.603 -4.825 1.00 55.53 117 GLU A N 1
ATOM 845 C CA . GLU A 1 117 ? 2.291 -19.286 -4.575 1.00 55.53 117 GLU A CA 1
ATOM 846 C C . GLU A 1 117 ? 2.868 -18.339 -5.645 1.00 55.53 117 GLU A C 1
ATOM 848 O O . GLU A 1 117 ? 2.904 -18.678 -6.821 1.00 55.53 117 GLU A O 1
ATOM 853 N N . ARG A 1 118 ? 3.343 -17.143 -5.254 1.00 61.31 118 ARG A N 1
ATOM 854 C CA . ARG A 1 118 ? 4.025 -16.184 -6.154 1.00 61.31 118 ARG A CA 1
ATOM 855 C C . ARG A 1 118 ? 5.202 -15.477 -5.474 1.00 61.31 118 ARG A C 1
ATOM 857 O O . ARG A 1 118 ? 5.113 -15.076 -4.313 1.00 61.31 118 ARG A O 1
ATOM 864 N N . VAL A 1 119 ? 6.324 -15.331 -6.166 1.00 53.16 119 VAL A N 1
ATOM 865 C CA . VAL A 1 119 ? 7.514 -14.610 -5.672 1.00 53.16 119 VAL A CA 1
ATOM 866 C C . VAL A 1 119 ? 7.278 -13.089 -5.745 1.00 53.16 119 VAL A C 1
ATOM 868 O O . VAL A 1 119 ? 6.644 -12.615 -6.680 1.00 53.16 119 VAL A O 1
ATOM 871 N N . GLY A 1 120 ? 7.759 -12.322 -4.755 1.00 52.16 120 GLY A N 1
ATOM 872 C CA . GLY A 1 120 ? 7.918 -10.859 -4.868 1.00 52.16 120 GLY A CA 1
ATOM 873 C C . GLY A 1 120 ? 6.897 -9.945 -4.169 1.00 52.16 120 GLY A C 1
ATOM 874 O O . GLY A 1 120 ? 7.149 -8.752 -4.074 1.00 52.16 120 GLY A O 1
ATOM 875 N N . ALA A 1 121 ? 5.795 -10.467 -3.616 1.00 50.69 121 ALA A N 1
ATOM 876 C CA . ALA A 1 121 ? 4.828 -9.659 -2.842 1.00 50.69 121 ALA A CA 1
ATOM 877 C C . ALA A 1 121 ? 4.531 -10.208 -1.432 1.00 50.69 121 ALA A C 1
ATOM 879 O O . ALA A 1 121 ? 3.656 -9.696 -0.734 1.00 50.69 121 ALA A O 1
ATOM 880 N N . ARG A 1 122 ? 5.224 -11.278 -1.019 1.00 55.47 122 ARG A N 1
ATOM 881 C CA . ARG A 1 122 ? 4.970 -11.999 0.235 1.00 55.47 122 ARG A CA 1
ATOM 882 C C . ARG A 1 122 ? 6.075 -11.729 1.246 1.00 55.47 122 ARG A C 1
ATOM 884 O O . ARG A 1 122 ? 7.246 -11.936 0.952 1.00 55.47 122 ARG A O 1
ATOM 891 N N . THR A 1 123 ? 5.678 -11.401 2.463 1.00 51.44 123 THR A N 1
ATOM 892 C CA . THR A 1 123 ? 6.464 -11.653 3.671 1.00 51.44 123 THR A CA 1
ATOM 893 C C . THR A 1 123 ? 5.939 -12.954 4.285 1.00 51.44 123 THR A C 1
ATOM 895 O O . THR A 1 123 ? 4.734 -13.120 4.499 1.00 51.44 123 THR A O 1
ATOM 898 N N . LEU A 1 124 ? 6.820 -13.939 4.486 1.00 48.44 124 LEU A N 1
ATOM 899 C CA . LEU A 1 124 ? 6.457 -15.191 5.153 1.00 48.44 124 LEU A CA 1
ATOM 900 C C . LEU A 1 124 ? 6.053 -14.863 6.590 1.00 48.44 124 LEU A C 1
ATOM 902 O O . LEU A 1 124 ? 6.848 -14.331 7.358 1.00 48.44 124 LEU A O 1
ATOM 906 N N . SER A 1 125 ? 4.805 -15.140 6.944 1.00 50.59 125 SER A N 1
ATOM 907 C CA . SER A 1 125 ? 4.337 -15.009 8.316 1.00 50.59 125 SER A CA 1
ATOM 908 C C . SER A 1 125 ? 3.182 -15.970 8.570 1.00 50.59 125 SER A C 1
ATOM 910 O O . SER A 1 125 ? 2.425 -16.294 7.651 1.00 50.59 125 SER A O 1
ATOM 912 N N . SER A 1 126 ? 3.045 -16.418 9.818 1.00 46.47 126 SER A N 1
ATOM 913 C CA . SER A 1 126 ? 1.978 -17.319 10.280 1.00 46.47 126 SER A CA 1
ATOM 914 C C . SER A 1 126 ? 0.576 -16.691 10.235 1.00 46.47 126 SER A C 1
ATOM 916 O O . SER A 1 126 ? -0.407 -17.354 10.540 1.00 46.47 126 SER A O 1
ATOM 918 N N . TRP A 1 127 ? 0.473 -15.418 9.840 1.00 40.34 127 TRP A N 1
ATOM 919 C CA . TRP A 1 127 ? -0.766 -14.637 9.765 1.00 40.34 127 TRP A CA 1
ATOM 920 C C . TRP A 1 127 ? -1.587 -14.881 8.498 1.00 40.34 127 TRP A C 1
ATOM 922 O O . TRP A 1 127 ? -2.677 -14.330 8.358 1.00 40.34 127 TRP A O 1
ATOM 932 N N . ALA A 1 128 ? -1.051 -15.649 7.553 1.00 40.88 128 ALA A N 1
ATOM 933 C CA . ALA A 1 128 ? -1.744 -15.996 6.328 1.00 40.88 128 ALA A CA 1
ATOM 934 C C . ALA A 1 128 ? -2.624 -17.228 6.551 1.00 40.88 128 ALA A C 1
ATOM 936 O O . ALA A 1 128 ? -2.142 -18.353 6.442 1.00 40.88 128 ALA A O 1
ATOM 937 N N . ALA A 1 129 ? -3.892 -16.979 6.873 1.00 41.38 129 ALA A N 1
ATOM 938 C CA . ALA A 1 129 ? -4.962 -17.951 6.687 1.00 41.38 129 ALA A CA 1
ATOM 939 C C . ALA A 1 129 ? -5.459 -17.910 5.235 1.00 41.38 129 ALA A C 1
ATOM 941 O O . ALA A 1 129 ? -5.481 -16.797 4.647 1.00 41.38 129 ALA A O 1
#

InterPro domains:
  IPR002937 Amine oxidase [PF01593] (7-77)
  IPR036188 FAD/NAD(P)-binding domain superfamily [G3DSA:3.50.50.60] (35-76)
  IPR036188 FAD/NAD(P)-binding domain superfamily [G3DSA:3.50.50.60] (78-129)
  IPR036188 FAD/NAD(P)-binding domain superfamily [SSF51905] (85-106)
  IPR050281 Flavin monoamine oxidase and related enzymes [PTHR10742] (4-77)

Organism: Pseudomonas putida (strain DOT-T1E) (NCBI:txid1196325)

Sequence (129 aa):
MEKSVHRPTAWHVTHWSCDPFSLGAYSALLPGGSPLHRSALGQVLHGRLVIAGEACNASAPAMTHGAWNDGLRAAEAAVSAGASKVIVIGAGCAGLAAAQRLRERGSIARCWRRVGERVGARTLSSWAA

Radius of gyration: 18.2 Å; chains: 1; bounding box: 60×39×46 Å

Foldseek 3Di:
DDDDDDDDPDDDDDDQCPPPVRVDQFDDADVVGALVVLCVQQAQDPLADGDAALSNQSPRHSDLVSRLVRLLVSLVNNVVSVAQEDEQEFAFNSSVSVQVNNVVVVHHYQYEDDPDDDPDGHDDDPRYD

Secondary structure (DSSP, 8-state):
-----PPPS------TTT-TTTSSSS--PPTT--HHHHHHHTSEETTTEE--SGGG-SSSTT-HHHHHHHHHHHHHHHHHTT-SEEEEE--SHHHHHHHHHHHHTT-EEEEEPPSS--SSS----TT--